Protein AF-A0A3E1ECH9-F1 (afdb_monomer_lite)

Foldseek 3Di:
DDPDCPVQQADPNDGPPDHHDDDDDDDFDPDDCDWDWDADPVRDIDIDRDDDDDDRDCVVVVVVVVVVVVVVVVVVVVVVVVVVVDPPD

Sequence (89 aa):
RTRTNRSGGIQGGISNGETIFFRVAFKPTATLLRSQATVSNEKRETELAARGRHDPCVLPRAVPMVEAMTALVLCDHALRQEVIRLPGH

Structure (mmCIF, N/CA/C/O backbone):
data_AF-A0A3E1ECH9-F1
#
_entry.id   AF-A0A3E1ECH9-F1
#
loop_
_atom_site.group_PDB
_atom_site.id
_atom_site.type_symbol
_atom_site.label_atom_id
_atom_site.label_alt_id
_atom_site.label_comp_id
_atom_site.label_asym_id
_atom_site.label_entity_id
_atom_site.label_seq_id
_atom_site.pdbx_PDB_ins_code
_atom_site.Cartn_x
_atom_site.Cartn_y
_atom_site.Cartn_z
_atom_site.occupancy
_atom_site.B_iso_or_equiv
_atom_site.auth_seq_id
_atom_site.auth_comp_id
_atom_site.auth_asym_id
_atom_site.auth_atom_id
_atom_site.pdbx_PDB_model_num
ATOM 1 N N . ARG A 1 1 ? 23.916 -2.919 -6.637 1.00 77.75 1 ARG A N 1
ATOM 2 C CA . ARG A 1 1 ? 23.114 -3.313 -5.457 1.00 77.75 1 ARG A CA 1
ATOM 3 C C . ARG A 1 1 ? 23.767 -2.766 -4.200 1.00 77.75 1 ARG A C 1
ATOM 5 O O . ARG A 1 1 ? 24.992 -2.683 -4.163 1.00 77.75 1 ARG A O 1
ATOM 12 N N . THR A 1 2 ? 22.978 -2.317 -3.230 1.00 88.31 2 THR A N 1
ATOM 13 C CA . THR A 1 2 ? 23.466 -1.722 -1.981 1.00 88.31 2 THR A CA 1
ATOM 14 C C . THR A 1 2 ? 23.829 -2.805 -0.961 1.00 88.31 2 THR A C 1
ATOM 16 O O . THR A 1 2 ? 23.326 -3.923 -1.009 1.00 88.31 2 THR A O 1
ATOM 19 N N . ARG A 1 3 ? 24.696 -2.478 0.010 1.00 92.38 3 ARG A N 1
ATOM 20 C CA . ARG A 1 3 ? 25.037 -3.403 1.112 1.00 92.38 3 ARG A CA 1
ATOM 21 C C . ARG A 1 3 ? 23.844 -3.686 2.035 1.00 92.38 3 ARG A C 1
ATOM 23 O O . ARG A 1 3 ? 23.777 -4.736 2.657 1.00 92.38 3 ARG A O 1
ATOM 30 N N . THR A 1 4 ? 22.926 -2.727 2.159 1.00 95.31 4 THR A N 1
ATOM 31 C CA . THR A 1 4 ? 21.697 -2.843 2.957 1.00 95.31 4 THR A CA 1
ATOM 32 C C . THR A 1 4 ? 20.573 -2.066 2.286 1.00 95.31 4 THR A C 1
ATOM 34 O O . THR A 1 4 ? 20.831 -1.010 1.706 1.00 95.31 4 THR A O 1
ATOM 37 N N . ASN A 1 5 ? 19.328 -2.509 2.452 1.00 96.25 5 ASN A N 1
ATOM 38 C CA . ASN A 1 5 ? 18.154 -1.861 1.869 1.00 96.25 5 ASN A CA 1
ATOM 39 C C . ASN A 1 5 ? 17.334 -1.073 2.912 1.00 96.25 5 ASN A C 1
ATOM 41 O O . ASN A 1 5 ? 16.139 -1.283 3.082 1.00 96.25 5 ASN A O 1
ATOM 45 N N . ARG A 1 6 ? 17.975 -0.179 3.677 1.00 95.31 6 ARG A N 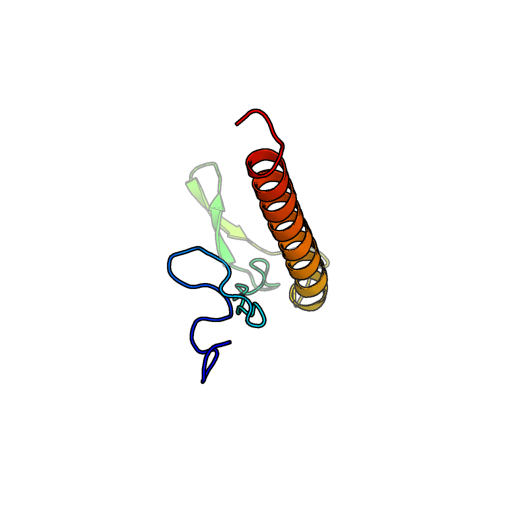1
ATOM 46 C CA . ARG A 1 6 ? 17.276 0.600 4.725 1.00 95.31 6 ARG A CA 1
ATOM 47 C C . ARG A 1 6 ? 16.329 1.667 4.176 1.00 95.31 6 ARG A C 1
ATOM 49 O O . ARG A 1 6 ? 15.437 2.096 4.893 1.00 95.31 6 ARG A O 1
ATOM 56 N N . SER A 1 7 ? 16.523 2.084 2.929 1.00 95.69 7 SER A N 1
ATOM 57 C CA . SER A 1 7 ? 15.677 3.073 2.261 1.00 95.69 7 SER A CA 1
ATOM 58 C C . SER A 1 7 ? 14.466 2.453 1.548 1.00 95.69 7 SER A C 1
ATOM 60 O O . SER A 1 7 ? 13.722 3.167 0.886 1.00 95.69 7 SER A O 1
ATOM 62 N N . GLY A 1 8 ? 14.274 1.131 1.639 1.00 96.50 8 GLY A N 1
ATOM 63 C CA . GLY A 1 8 ? 13.091 0.471 1.085 1.00 96.50 8 GLY A CA 1
ATOM 64 C C . GLY A 1 8 ? 13.017 0.468 -0.439 1.00 96.50 8 GLY A C 1
ATOM 65 O O . GLY A 1 8 ? 11.937 0.633 -0.991 1.00 96.50 8 GLY A O 1
ATOM 66 N N . GLY A 1 9 ? 14.151 0.332 -1.130 1.00 96.94 9 GLY A N 1
ATOM 67 C CA . GLY A 1 9 ? 14.218 0.286 -2.596 1.00 96.94 9 GLY A CA 1
ATOM 68 C C . GLY A 1 9 ? 14.117 1.648 -3.288 1.00 96.94 9 GLY A C 1
ATOM 69 O O . GLY A 1 9 ? 14.371 1.736 -4.488 1.00 96.94 9 GLY A O 1
ATOM 70 N N . ILE A 1 10 ? 13.835 2.721 -2.542 1.00 97.25 10 ILE A N 1
ATOM 71 C CA . ILE A 1 10 ? 13.714 4.092 -3.055 1.00 97.25 10 ILE A CA 1
ATOM 72 C C . ILE A 1 10 ? 14.803 4.977 -2.437 1.00 97.25 10 ILE A C 1
ATOM 74 O O . ILE A 1 10 ? 15.042 4.929 -1.233 1.00 97.25 10 ILE A O 1
ATOM 78 N N . GLN A 1 11 ? 15.501 5.773 -3.247 1.00 96.38 11 GLN A N 1
ATOM 79 C CA . GLN A 1 11 ? 16.496 6.759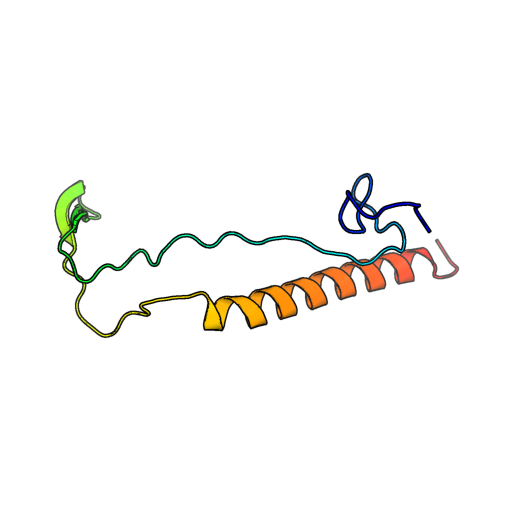 -2.804 1.00 96.38 11 GLN A CA 1
ATOM 80 C C . GLN A 1 11 ? 16.295 8.055 -3.582 1.00 96.38 11 GLN A C 1
ATOM 82 O O . GLN A 1 11 ? 16.222 8.030 -4.806 1.00 96.38 11 GLN A O 1
ATOM 87 N N . GLY A 1 12 ? 16.161 9.184 -2.881 1.00 95.50 12 GLY A N 1
ATOM 88 C CA . GLY A 1 12 ? 15.910 10.475 -3.534 1.00 95.50 12 GLY A CA 1
ATOM 89 C C . GLY A 1 12 ? 14.650 10.494 -4.413 1.00 95.50 12 GLY A C 1
ATOM 90 O O . GLY A 1 12 ? 14.596 11.244 -5.377 1.00 95.50 12 GLY A O 1
ATOM 91 N N . GLY A 1 13 ? 13.663 9.638 -4.120 1.00 95.38 13 GLY A N 1
ATOM 92 C CA . GLY A 1 13 ? 12.442 9.494 -4.922 1.00 95.38 13 GLY A CA 1
ATOM 93 C C . GLY A 1 13 ? 12.564 8.584 -6.151 1.00 95.38 13 GLY A C 1
ATOM 94 O O . GLY A 1 13 ? 11.597 8.461 -6.893 1.00 95.38 13 GLY A O 1
ATOM 95 N N . ILE A 1 14 ? 13.707 7.921 -6.364 1.00 95.69 14 ILE A N 1
ATOM 96 C CA . ILE A 1 14 ? 13.958 7.054 -7.525 1.00 95.69 14 ILE A CA 1
ATOM 97 C C . ILE A 1 14 ? 14.235 5.618 -7.059 1.00 95.69 14 ILE A C 1
ATOM 99 O O . ILE A 1 14 ? 14.878 5.391 -6.030 1.00 95.69 14 ILE A O 1
ATOM 103 N N . SER A 1 15 ? 13.753 4.631 -7.817 1.00 96.62 15 SER A N 1
ATOM 104 C CA . SER A 1 15 ? 14.058 3.217 -7.583 1.00 96.62 15 SER A CA 1
ATOM 105 C C . SER A 1 15 ? 15.556 2.938 -7.740 1.00 96.62 15 SER A C 1
ATOM 107 O O . SER A 1 15 ? 16.143 3.270 -8.768 1.00 96.62 15 SER A O 1
ATOM 109 N N . ASN A 1 16 ? 16.170 2.278 -6.758 1.00 95.81 16 ASN A N 1
ATOM 110 C CA . ASN A 1 16 ? 17.618 2.013 -6.732 1.00 95.81 16 ASN A CA 1
ATOM 111 C C . ASN A 1 16 ? 18.009 0.576 -7.150 1.00 95.81 16 ASN A C 1
ATOM 113 O O . ASN A 1 16 ? 19.185 0.211 -7.091 1.00 95.81 16 ASN A O 1
ATOM 117 N N . GLY A 1 17 ? 17.027 -0.240 -7.552 1.00 94.94 17 GLY A N 1
ATOM 118 C CA . GLY A 1 17 ? 17.208 -1.635 -7.971 1.00 94.94 17 GLY A CA 1
ATOM 119 C C . GLY A 1 17 ? 17.156 -2.681 -6.847 1.00 94.94 17 GLY A C 1
ATOM 120 O O . GLY A 1 17 ? 17.239 -3.874 -7.141 1.00 94.94 17 GLY A O 1
ATOM 121 N N . GLU A 1 18 ? 17.011 -2.271 -5.584 1.00 97.50 18 GLU A N 1
ATOM 122 C CA . GLU A 1 18 ? 16.669 -3.164 -4.470 1.00 97.50 18 GLU A CA 1
ATOM 123 C C . GLU A 1 18 ? 15.151 -3.388 -4.371 1.00 97.50 18 GLU A C 1
ATOM 125 O O . GLU A 1 18 ? 14.356 -2.646 -4.950 1.00 97.50 18 GLU A O 1
ATOM 130 N N . THR A 1 19 ? 14.731 -4.387 -3.587 1.00 96.44 19 THR A N 1
ATOM 131 C CA . THR A 1 19 ? 13.309 -4.645 -3.308 1.00 96.44 19 THR A CA 1
ATOM 132 C C . THR A 1 19 ? 12.628 -3.407 -2.727 1.00 96.44 19 THR A C 1
ATOM 134 O O . THR A 1 19 ? 13.053 -2.884 -1.694 1.00 96.44 19 THR A O 1
ATOM 137 N N . ILE A 1 20 ? 11.536 -2.968 -3.350 1.00 96.88 20 ILE A N 1
ATOM 138 C CA . ILE A 1 20 ? 10.703 -1.899 -2.802 1.00 96.88 20 ILE A CA 1
ATOM 139 C C . ILE A 1 20 ? 9.870 -2.474 -1.657 1.00 96.88 20 ILE A C 1
ATOM 141 O O . ILE A 1 20 ? 9.143 -3.447 -1.846 1.00 96.88 20 ILE A O 1
ATOM 145 N N . PHE A 1 21 ? 9.973 -1.883 -0.467 1.00 95.56 21 PHE A N 1
ATOM 146 C CA . PHE A 1 21 ? 9.101 -2.219 0.656 1.00 95.56 21 PHE A CA 1
ATOM 147 C C . PHE A 1 21 ? 8.710 -0.962 1.425 1.00 95.56 21 PHE A C 1
ATOM 149 O O . PHE A 1 21 ? 9.498 -0.032 1.586 1.00 95.56 21 PHE A O 1
ATOM 156 N N . PHE A 1 22 ? 7.485 -0.957 1.933 1.00 96.75 22 PHE A N 1
ATOM 157 C CA . PHE A 1 22 ? 6.923 0.135 2.714 1.00 96.75 22 PHE A CA 1
ATOM 158 C C . PHE A 1 22 ? 5.915 -0.426 3.719 1.00 96.75 22 PHE A C 1
ATOM 160 O O . PHE A 1 22 ? 5.535 -1.596 3.665 1.00 96.75 22 PHE A O 1
ATOM 167 N N . ARG A 1 23 ? 5.515 0.402 4.683 1.00 96.25 23 ARG A N 1
ATOM 168 C CA . ARG A 1 23 ? 4.523 0.048 5.701 1.00 96.25 23 ARG A CA 1
ATOM 169 C C . ARG A 1 23 ? 3.354 1.007 5.597 1.00 96.25 23 ARG A C 1
ATOM 171 O O . ARG A 1 23 ? 3.562 2.204 5.423 1.00 96.25 23 ARG A O 1
ATOM 178 N N . VAL A 1 24 ? 2.145 0.480 5.739 1.00 96.38 24 VAL A N 1
ATOM 179 C CA . VAL A 1 24 ? 0.914 1.271 5.698 1.00 96.38 24 VAL A CA 1
ATOM 180 C C . VAL A 1 24 ? 0.224 1.173 7.047 1.00 96.38 24 VAL A C 1
ATOM 182 O O . VAL A 1 24 ? -0.002 0.076 7.555 1.00 96.38 24 VAL A O 1
ATOM 185 N N . ALA A 1 25 ? -0.098 2.324 7.628 1.00 94.88 25 ALA A N 1
ATOM 186 C CA . ALA A 1 25 ? -0.881 2.406 8.850 1.00 94.88 25 ALA A CA 1
ATOM 187 C C . ALA A 1 25 ? -2.348 2.681 8.501 1.00 94.88 25 ALA A C 1
ATOM 189 O O . ALA A 1 25 ? -2.652 3.628 7.779 1.00 94.88 25 ALA A O 1
ATOM 190 N N . PHE A 1 26 ? -3.255 1.871 9.046 1.00 92.19 26 PHE A N 1
ATOM 191 C CA . PHE A 1 26 ? -4.696 2.076 8.932 1.00 92.19 26 PHE A CA 1
ATOM 192 C C . PHE A 1 26 ? -5.251 2.540 10.270 1.00 92.19 26 PHE A C 1
ATOM 194 O O . PHE A 1 26 ? -5.003 1.919 11.304 1.00 92.19 26 PHE A O 1
ATOM 201 N N . LYS A 1 27 ? -6.032 3.622 10.248 1.00 91.12 27 LYS A N 1
ATOM 202 C CA . LYS A 1 27 ? -6.814 4.015 11.421 1.00 91.12 27 LYS A CA 1
ATOM 203 C C . LYS A 1 27 ? -7.886 2.951 11.716 1.00 91.12 27 LYS A C 1
ATOM 205 O O . LYS A 1 27 ? -8.387 2.333 10.771 1.00 91.12 27 LYS A O 1
ATOM 210 N N . PRO A 1 28 ? -8.297 2.778 12.983 1.00 86.81 28 PRO A N 1
ATOM 211 C CA . PRO A 1 28 ? -9.458 1.964 13.318 1.00 86.81 28 PRO A CA 1
ATOM 212 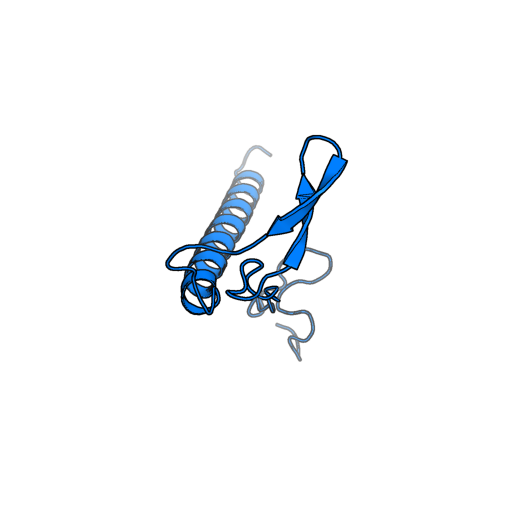C C . PRO A 1 28 ? -10.720 2.409 12.568 1.00 86.81 28 PRO A C 1
ATOM 214 O O . PRO A 1 28 ? -10.850 3.563 12.128 1.00 86.81 28 PRO A O 1
ATOM 217 N N . THR A 1 29 ? -11.674 1.492 12.429 1.00 83.56 29 THR A N 1
ATOM 218 C CA . THR A 1 29 ? -12.974 1.801 11.835 1.00 83.56 29 THR A CA 1
ATOM 219 C C . THR A 1 29 ? -13.686 2.861 12.669 1.00 83.56 29 THR A C 1
ATOM 221 O O . THR A 1 29 ? -13.743 2.783 13.891 1.00 83.56 29 THR A O 1
ATOM 224 N N . ALA A 1 30 ? -14.182 3.907 11.999 1.00 76.38 30 ALA A N 1
ATOM 225 C CA . ALA A 1 30 ? -14.775 5.064 12.681 1.00 76.38 30 ALA A CA 1
ATOM 226 C C . ALA A 1 30 ? -16.108 4.716 13.360 1.00 76.38 30 ALA A C 1
ATOM 228 O O . ALA A 1 30 ? -16.507 5.333 14.346 1.00 76.38 30 ALA A O 1
ATOM 229 N N . THR A 1 31 ? -16.805 3.726 12.810 1.00 68.62 31 THR A N 1
ATOM 230 C CA . THR A 1 31 ? -18.114 3.315 13.281 1.00 68.62 31 THR A CA 1
ATOM 231 C C . THR A 1 31 ? -17.962 2.265 14.368 1.00 68.62 31 THR A C 1
ATOM 233 O O . THR A 1 31 ? -17.820 1.074 14.098 1.00 68.62 31 THR A O 1
ATOM 236 N N . LEU A 1 32 ? -17.986 2.731 15.610 1.00 70.31 32 LEU A N 1
ATOM 237 C CA . LEU A 1 32 ? -18.088 1.883 16.787 1.00 70.31 32 LEU A CA 1
ATOM 238 C C . LEU A 1 32 ? -19.572 1.662 17.096 1.00 70.31 32 LEU A C 1
ATOM 240 O O . LEU A 1 32 ? -20.374 2.581 16.973 1.00 70.31 32 LEU A O 1
ATOM 244 N N . LEU A 1 33 ? -19.931 0.465 17.564 1.00 68.44 33 LEU A N 1
ATOM 245 C CA . LEU A 1 33 ? -21.284 0.144 18.059 1.00 68.44 33 LEU A CA 1
ATOM 246 C C . LEU A 1 33 ? -21.675 0.934 19.325 1.00 68.44 33 LEU A C 1
ATOM 248 O O . LEU A 1 33 ? -22.788 0.807 19.825 1.00 68.44 33 LEU A O 1
ATOM 252 N N . ARG A 1 34 ? -20.754 1.739 19.860 1.00 73.56 34 ARG A N 1
ATOM 253 C CA . ARG A 1 34 ? -20.971 2.604 21.014 1.00 73.56 34 ARG A CA 1
ATOM 254 C C . ARG A 1 34 ? -21.514 3.955 20.552 1.00 73.56 34 ARG A C 1
ATOM 256 O O . ARG A 1 34 ? -21.021 4.493 19.562 1.00 73.56 34 ARG A O 1
ATOM 263 N N . SER A 1 35 ? -22.473 4.507 21.298 1.00 80.94 35 SER A N 1
ATOM 264 C CA . SER A 1 35 ? -22.913 5.891 21.089 1.00 80.94 35 SER A CA 1
ATOM 265 C C . SER A 1 35 ? -21.726 6.847 21.238 1.00 80.94 35 SER A C 1
ATOM 267 O O . SER A 1 35 ? -20.917 6.704 22.161 1.00 80.94 35 SER A O 1
ATOM 269 N N . GLN A 1 36 ? -21.593 7.778 20.298 1.00 83.19 36 GLN A N 1
ATOM 270 C CA . GLN A 1 36 ? -20.536 8.785 20.271 1.00 83.19 36 GLN A CA 1
ATOM 271 C C . GLN A 1 36 ? -21.163 10.170 20.128 1.00 83.19 36 GLN A C 1
ATOM 273 O O . GLN A 1 36 ? -21.988 10.383 19.241 1.00 83.19 36 GLN A O 1
ATOM 278 N N . ALA A 1 37 ? -20.749 11.120 20.967 1.00 89.00 37 ALA A N 1
ATOM 279 C CA . ALA A 1 37 ? -21.144 12.514 20.806 1.00 89.00 37 ALA A CA 1
ATOM 280 C C . ALA A 1 37 ? -20.577 13.066 19.489 1.00 89.00 37 ALA A C 1
ATOM 282 O O . ALA A 1 37 ? -19.401 12.876 19.168 1.00 89.00 37 ALA A O 1
ATOM 283 N N . THR A 1 38 ? -21.420 13.729 18.708 1.00 90.06 38 THR A N 1
ATOM 284 C CA . THR A 1 38 ? -21.040 14.356 17.444 1.00 90.06 38 THR A CA 1
ATOM 285 C C . THR A 1 38 ? -21.881 15.606 17.187 1.00 90.06 38 THR A C 1
ATOM 287 O O . THR A 1 38 ? -22.706 16.009 18.007 1.00 90.06 38 THR A O 1
ATOM 290 N N . VAL A 1 39 ? -21.665 16.244 16.041 1.00 91.88 39 VAL A N 1
ATOM 291 C CA . VAL A 1 39 ? -22.374 17.454 15.631 1.00 91.88 39 VAL A CA 1
ATOM 292 C C . VAL A 1 39 ? -23.103 17.186 14.319 1.00 91.88 39 VAL A C 1
ATOM 294 O O . VAL A 1 39 ? -22.529 16.660 13.368 1.00 91.88 39 VAL A O 1
ATOM 297 N N . SER A 1 40 ? -24.386 17.541 14.278 1.00 89.50 40 SER A N 1
ATOM 298 C CA . SER A 1 40 ? -25.207 17.460 13.065 1.00 89.50 40 SER A CA 1
ATOM 299 C C . SER A 1 40 ? -24.796 18.512 12.027 1.00 89.50 40 SER A C 1
ATOM 301 O O . SER A 1 40 ? -24.147 19.508 12.348 1.00 89.50 40 SER A O 1
ATOM 303 N N . ASN A 1 41 ? -25.251 18.359 10.781 1.00 90.75 41 ASN A N 1
ATOM 304 C CA . ASN A 1 41 ? -25.038 19.369 9.733 1.00 90.75 41 ASN A CA 1
ATOM 305 C C . ASN A 1 41 ? -25.597 20.757 10.117 1.00 90.75 41 ASN A C 1
ATOM 307 O O . ASN A 1 41 ? -25.091 21.780 9.666 1.00 90.75 41 ASN A O 1
ATOM 311 N N . GLU A 1 42 ? -26.602 20.796 10.997 1.00 94.31 42 GLU A N 1
ATOM 312 C CA . GLU A 1 42 ? -27.220 22.013 11.545 1.00 94.31 42 GLU A CA 1
ATOM 313 C C . GLU A 1 42 ? -26.469 22.568 12.771 1.00 94.31 42 GLU A C 1
ATOM 315 O O . GLU A 1 42 ? -26.961 23.461 13.457 1.00 94.31 42 GLU A O 1
ATOM 320 N N . LYS A 1 43 ? -25.270 22.041 13.056 1.00 89.56 43 LYS A N 1
ATOM 321 C CA . LYS A 1 43 ? -24.382 22.424 14.164 1.00 89.56 43 LYS A CA 1
ATOM 322 C C . LYS A 1 43 ? -24.962 22.221 15.567 1.00 89.56 43 LYS A C 1
ATOM 324 O O . LYS A 1 43 ? -24.485 22.825 16.522 1.00 89.56 43 LYS A O 1
ATOM 329 N N . ARG A 1 44 ? -25.967 21.356 15.711 1.00 93.38 44 ARG A N 1
ATOM 330 C CA . ARG A 1 44 ? -26.491 20.949 17.024 1.00 93.38 44 ARG A CA 1
ATOM 331 C C . ARG A 1 44 ? -25.806 19.675 17.502 1.00 93.38 44 ARG A C 1
ATOM 333 O O . ARG A 1 44 ? -25.572 18.781 16.679 1.00 93.38 44 ARG A O 1
ATOM 340 N N . GLU A 1 45 ? -25.524 19.602 18.802 1.00 91.94 45 GLU A N 1
ATOM 341 C CA . GLU A 1 45 ? -25.034 18.384 19.452 1.00 91.94 45 GLU A CA 1
ATOM 342 C C . GLU A 1 45 ? -26.025 17.237 19.249 1.00 91.94 45 GLU A C 1
ATOM 344 O O . GLU A 1 45 ? -27.242 17.408 19.348 1.00 91.94 45 GLU A O 1
ATOM 349 N N . THR A 1 46 ? -25.498 16.067 18.908 1.00 90.31 46 THR A N 1
ATOM 350 C CA . THR A 1 46 ? -26.292 14.863 18.687 1.00 90.31 46 THR A CA 1
ATOM 351 C C . THR A 1 46 ? -25.469 13.620 19.008 1.00 90.31 46 THR A C 1
ATOM 353 O O . THR A 1 46 ? -24.241 13.670 19.088 1.00 90.31 46 THR A O 1
ATOM 356 N N . GLU A 1 47 ? -26.137 12.488 19.187 1.00 87.25 47 GLU A N 1
ATOM 357 C CA . GLU A 1 47 ? -25.480 11.205 19.400 1.00 87.25 47 GLU A CA 1
ATOM 358 C C . GLU A 1 47 ? -25.473 10.377 18.115 1.00 87.25 47 GLU A C 1
ATOM 360 O O . GLU A 1 47 ? -26.513 10.093 17.517 1.00 87.25 47 GLU A O 1
ATOM 365 N N . LEU A 1 48 ? -24.283 9.939 17.709 1.00 80.62 48 LEU A N 1
ATOM 366 C CA . LEU A 1 48 ? -24.107 8.965 16.647 1.00 80.62 48 LEU A CA 1
ATOM 367 C C . LEU A 1 48 ? -24.179 7.556 17.239 1.00 80.62 48 LEU A C 1
ATOM 369 O O . LEU A 1 48 ? -23.179 7.002 17.698 1.00 80.62 48 LEU A O 1
ATOM 373 N N . ALA A 1 49 ? -25.369 6.962 17.197 1.00 76.38 49 ALA A N 1
ATOM 374 C CA . ALA A 1 49 ? -25.568 5.547 17.483 1.00 76.38 49 ALA A CA 1
ATOM 375 C C . ALA A 1 49 ? -25.510 4.746 16.174 1.00 76.38 49 ALA A C 1
ATOM 377 O O . ALA A 1 49 ? -26.444 4.768 15.369 1.00 76.38 49 ALA A O 1
ATOM 378 N N . ALA A 1 50 ? -24.402 4.042 15.947 1.00 67.31 50 ALA A N 1
ATOM 379 C CA . ALA A 1 50 ? -24.238 3.190 14.777 1.00 67.31 50 ALA A CA 1
ATOM 380 C C . ALA A 1 50 ? -25.280 2.057 14.761 1.00 67.31 50 ALA A C 1
ATOM 382 O O . ALA A 1 50 ? -25.322 1.233 15.675 1.00 67.31 50 ALA A O 1
ATOM 383 N N . ARG A 1 51 ? -26.115 1.997 13.717 1.00 67.75 51 ARG A N 1
ATOM 384 C CA . ARG A 1 51 ? -27.064 0.897 13.481 1.00 67.75 51 ARG A CA 1
ATOM 385 C C . ARG A 1 51 ? -26.611 0.077 12.274 1.00 67.75 51 ARG A C 1
ATOM 387 O O . ARG A 1 51 ? -26.424 0.630 11.196 1.00 67.75 51 ARG A O 1
ATOM 394 N N . GLY A 1 52 ? -26.521 -1.244 12.436 1.00 68.50 52 GLY A N 1
ATOM 395 C CA . GLY A 1 52 ? -26.262 -2.183 11.339 1.00 68.50 52 GLY A CA 1
ATOM 396 C C . GLY A 1 52 ? -24.918 -2.910 11.425 1.00 68.50 52 GLY A C 1
ATOM 397 O O . GLY A 1 52 ? -24.198 -2.835 12.420 1.00 68.50 52 GLY A O 1
ATOM 398 N N . ARG A 1 53 ? -24.606 -3.684 10.379 1.00 68.62 53 ARG A N 1
ATOM 399 C CA . ARG A 1 53 ? -23.386 -4.496 10.297 1.00 68.62 53 ARG A CA 1
ATOM 400 C C . ARG A 1 53 ? -22.242 -3.628 9.766 1.00 68.62 53 ARG A C 1
ATOM 402 O O . ARG A 1 53 ? -22.208 -3.303 8.583 1.00 68.62 53 ARG A O 1
ATOM 409 N N . HIS A 1 54 ? -21.320 -3.257 10.647 1.00 76.38 54 HIS A N 1
ATOM 410 C CA . HIS A 1 54 ? -20.089 -2.555 10.291 1.00 76.38 54 HIS A CA 1
ATOM 411 C C . HIS A 1 54 ? -18.916 -3.521 10.279 1.00 76.38 54 HIS A C 1
ATOM 413 O O . HIS A 1 54 ? -18.945 -4.561 10.936 1.00 76.38 54 HIS A O 1
ATOM 419 N N . ASP A 1 55 ? -17.885 -3.175 9.519 1.00 76.38 55 ASP A N 1
ATOM 420 C CA . ASP A 1 55 ? -16.672 -3.966 9.528 1.00 76.38 55 ASP A CA 1
ATOM 421 C C . ASP A 1 55 ? -15.927 -3.778 10.859 1.00 76.38 55 ASP A C 1
ATOM 423 O O . ASP A 1 55 ? -15.535 -2.647 11.172 1.00 76.38 55 ASP A O 1
ATOM 427 N N . PRO A 1 56 ? -15.710 -4.843 11.651 1.00 77.69 56 PRO A N 1
ATOM 428 C CA . PRO A 1 56 ? -14.891 -4.743 12.851 1.00 77.69 56 PRO A CA 1
ATOM 429 C C . PRO A 1 56 ? -13.424 -4.437 12.523 1.00 77.69 56 PRO A C 1
ATOM 431 O O . PRO A 1 56 ? -12.712 -3.910 13.374 1.00 77.69 56 PRO A O 1
ATOM 434 N N . CYS A 1 57 ? -12.954 -4.762 11.312 1.00 83.75 57 CYS A N 1
ATOM 435 C CA . CYS A 1 57 ? -11.561 -4.581 10.930 1.00 83.75 57 CYS A CA 1
ATOM 436 C C . CYS A 1 57 ? -11.390 -4.449 9.412 1.00 83.75 57 CYS A C 1
ATOM 438 O O . CYS A 1 57 ? -11.558 -5.415 8.678 1.00 83.75 57 CYS A O 1
ATOM 440 N N . VAL A 1 58 ? -10.937 -3.282 8.943 1.00 87.94 58 VAL A N 1
ATOM 441 C CA . VAL A 1 58 ? -10.689 -3.035 7.507 1.00 87.94 58 VAL A CA 1
ATOM 442 C C . VAL A 1 58 ? -9.453 -3.744 6.954 1.00 87.94 58 VAL A C 1
ATOM 444 O O . VAL A 1 58 ? -9.307 -3.843 5.737 1.00 87.94 58 VAL A O 1
ATOM 447 N N . LEU A 1 59 ? -8.560 -4.241 7.818 1.00 90.38 59 LEU A N 1
ATOM 448 C CA . LEU A 1 59 ? -7.244 -4.754 7.419 1.00 90.38 59 LEU A CA 1
ATOM 449 C C . LEU A 1 59 ? -7.302 -5.909 6.402 1.00 90.38 59 LEU A C 1
ATOM 451 O O . LEU A 1 59 ? -6.556 -5.833 5.427 1.00 90.38 59 LEU A O 1
ATOM 455 N N . PRO A 1 60 ? -8.185 -6.924 6.528 1.00 91.50 60 PRO A N 1
ATOM 456 C CA . PRO A 1 60 ? -8.248 -8.011 5.550 1.00 91.50 60 PRO A CA 1
ATOM 457 C C . PRO A 1 60 ? -8.574 -7.531 4.131 1.00 91.50 60 PRO A C 1
ATOM 459 O O . PRO A 1 60 ? -8.094 -8.109 3.163 1.00 91.50 60 PRO A O 1
ATOM 462 N N . ARG A 1 61 ? -9.363 -6.454 3.994 1.00 91.31 61 ARG A N 1
ATOM 463 C CA . ARG A 1 61 ? -9.684 -5.853 2.687 1.00 91.31 61 ARG A CA 1
ATOM 464 C C . ARG A 1 61 ? -8.653 -4.822 2.238 1.00 91.31 61 ARG A C 1
ATOM 466 O O . ARG A 1 61 ? -8.506 -4.588 1.045 1.00 91.31 61 ARG A O 1
ATOM 473 N N . ALA A 1 62 ? -7.931 -4.220 3.175 1.00 93.94 62 ALA A N 1
ATOM 474 C CA . ALA A 1 62 ? -6.927 -3.211 2.887 1.00 93.94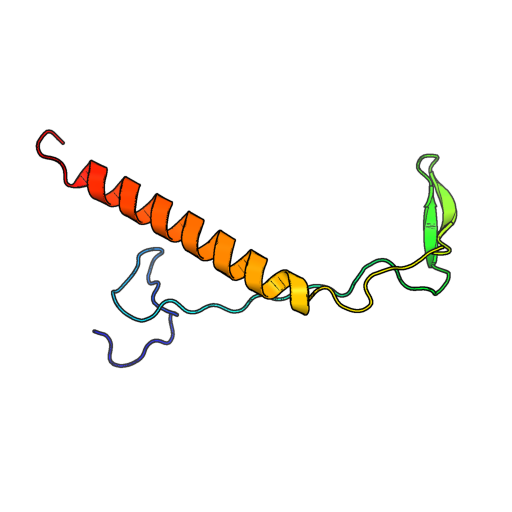 62 ALA A CA 1
ATOM 475 C C . ALA A 1 62 ? -5.692 -3.775 2.169 1.00 93.94 62 ALA A C 1
ATOM 477 O O . ALA A 1 62 ? -5.143 -3.101 1.304 1.00 93.94 62 ALA A O 1
ATOM 478 N N . VAL A 1 63 ? -5.270 -5.001 2.495 1.00 95.19 63 VAL A N 1
ATOM 479 C CA . VAL A 1 63 ? -4.092 -5.644 1.880 1.00 95.19 63 VAL A CA 1
ATOM 480 C C . VAL A 1 63 ? -4.191 -5.705 0.347 1.00 95.19 63 VAL A C 1
ATOM 482 O O . VAL A 1 63 ? -3.349 -5.082 -0.301 1.00 95.19 63 VAL A O 1
ATOM 485 N N . PRO A 1 64 ? -5.224 -6.331 -0.259 1.00 96.69 64 PRO A N 1
ATOM 486 C CA . PRO A 1 64 ? -5.320 -6.395 -1.719 1.00 96.69 64 PRO A CA 1
ATOM 487 C C . PRO A 1 64 ? -5.479 -5.011 -2.366 1.00 96.69 64 PRO A C 1
ATOM 489 O O . PRO A 1 64 ? -5.011 -4.795 -3.481 1.00 96.69 64 PRO A O 1
ATOM 492 N N . MET A 1 65 ? -6.089 -4.039 -1.672 1.00 96.69 65 MET A N 1
ATOM 493 C CA . MET A 1 65 ? -6.159 -2.656 -2.162 1.00 96.69 65 MET A CA 1
ATOM 494 C C . MET A 1 65 ? -4.771 -2.010 -2.246 1.00 96.69 65 MET A C 1
ATOM 496 O O . MET A 1 65 ? -4.454 -1.370 -3.245 1.00 96.69 65 MET A O 1
ATOM 500 N N . VAL A 1 66 ? -3.941 -2.167 -1.210 1.00 98.00 66 VAL A N 1
ATOM 501 C CA . VAL A 1 66 ? -2.575 -1.621 -1.184 1.00 98.00 66 VAL A CA 1
ATOM 502 C C . VAL A 1 66 ? -1.717 -2.271 -2.264 1.00 98.00 66 VAL A C 1
ATOM 504 O O . VAL A 1 66 ? -0.999 -1.565 -2.969 1.00 98.00 66 VAL A O 1
ATOM 507 N N . GLU A 1 67 ? -1.814 -3.588 -2.438 1.00 97.62 67 GLU A N 1
ATOM 508 C CA . GLU A 1 67 ? -1.094 -4.318 -3.486 1.00 97.62 67 GLU A CA 1
ATOM 509 C C . GLU A 1 67 ? -1.485 -3.831 -4.885 1.00 97.62 67 GLU A C 1
ATOM 511 O O . GLU A 1 67 ? -0.612 -3.476 -5.680 1.00 97.62 67 GLU A O 1
ATOM 516 N N . ALA A 1 68 ? -2.789 -3.721 -5.162 1.00 98.31 68 ALA A N 1
ATOM 517 C CA . ALA A 1 68 ? -3.289 -3.226 -6.441 1.00 98.31 68 ALA A CA 1
ATOM 518 C C . ALA A 1 68 ? -2.821 -1.791 -6.724 1.00 98.31 68 ALA A C 1
ATOM 520 O O . ALA A 1 68 ? -2.297 -1.510 -7.801 1.00 98.31 68 ALA A O 1
ATOM 521 N N . MET A 1 69 ? -2.938 -0.887 -5.746 1.00 98.38 69 MET A N 1
ATOM 522 C CA . MET A 1 69 ? -2.468 0.494 -5.899 1.00 98.38 69 MET A CA 1
ATOM 523 C C . MET A 1 69 ? -0.955 0.570 -6.116 1.00 98.38 69 MET A C 1
ATOM 525 O O . MET A 1 69 ? -0.491 1.387 -6.909 1.00 98.38 69 MET A O 1
ATOM 529 N N . THR A 1 70 ? -0.186 -0.301 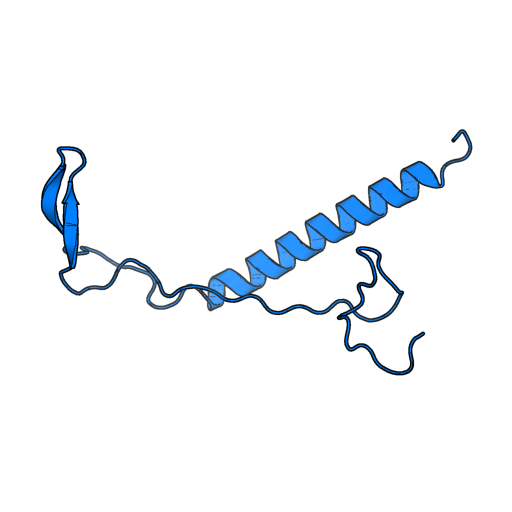-5.462 1.00 98.06 70 THR A N 1
ATOM 530 C CA . THR A 1 70 ? 1.267 -0.388 -5.660 1.00 98.06 70 THR A CA 1
ATOM 531 C C . THR A 1 70 ? 1.597 -0.810 -7.085 1.00 98.06 70 THR A C 1
ATOM 533 O O . THR A 1 70 ? 2.420 -0.166 -7.730 1.00 98.06 70 THR A O 1
ATOM 536 N N . ALA A 1 71 ? 0.934 -1.849 -7.602 1.00 98.31 71 ALA A N 1
ATOM 537 C CA . ALA A 1 71 ? 1.131 -2.312 -8.972 1.00 98.31 71 ALA A CA 1
ATOM 538 C C . ALA A 1 71 ? 0.793 -1.217 -9.995 1.00 98.31 71 ALA A C 1
ATOM 540 O O . ALA A 1 71 ? 1.590 -0.960 -10.893 1.00 98.31 71 ALA A O 1
ATOM 541 N N . LEU A 1 72 ? -0.334 -0.518 -9.814 1.00 98.69 72 LEU A N 1
ATOM 542 C CA . LEU A 1 72 ? -0.743 0.582 -10.693 1.00 98.69 72 LEU A CA 1
ATOM 543 C C . LEU A 1 72 ? 0.302 1.704 -10.742 1.00 98.69 72 LEU A C 1
ATOM 545 O O . LEU A 1 72 ? 0.680 2.141 -11.827 1.00 98.69 72 LEU A O 1
ATOM 549 N N . VAL A 1 73 ? 0.802 2.141 -9.583 1.00 98.06 73 VAL A N 1
ATOM 550 C CA . VAL A 1 73 ? 1.822 3.199 -9.499 1.00 98.06 73 VAL A CA 1
ATOM 551 C C . VAL A 1 73 ? 3.141 2.752 -10.134 1.00 98.06 73 VAL A C 1
ATOM 553 O O . VAL A 1 73 ? 3.759 3.518 -10.872 1.00 98.06 73 VAL A O 1
ATOM 556 N N . LEU A 1 74 ? 3.573 1.509 -9.900 1.00 97.6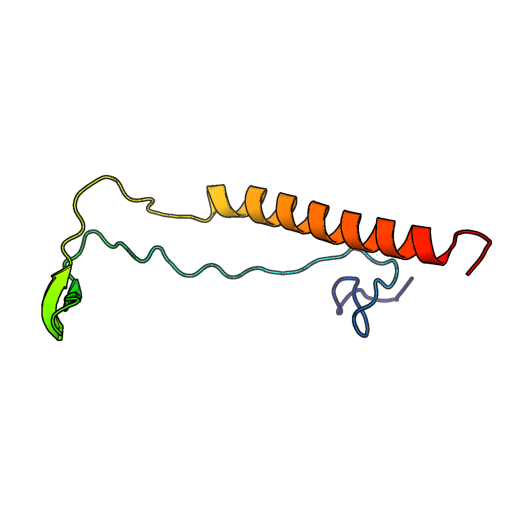2 74 LEU A N 1
ATOM 557 C CA . LEU A 1 74 ? 4.792 0.978 -10.516 1.00 97.62 74 LEU A CA 1
ATOM 558 C C . LEU A 1 74 ? 4.665 0.861 -12.042 1.00 97.62 74 LEU A C 1
ATOM 560 O O . LEU A 1 74 ? 5.605 1.224 -12.747 1.00 97.62 74 LEU A O 1
ATOM 564 N N . CYS A 1 75 ? 3.517 0.408 -12.554 1.00 98.31 75 CYS A N 1
ATOM 565 C CA . CYS A 1 75 ? 3.242 0.364 -13.990 1.00 98.31 75 CYS A CA 1
ATOM 566 C C . CYS A 1 75 ? 3.277 1.761 -14.620 1.00 98.31 75 CYS A C 1
ATOM 568 O O . CYS A 1 75 ? 3.917 1.941 -15.651 1.00 98.31 75 CYS A O 1
ATOM 570 N N . ASP A 1 76 ? 2.648 2.756 -13.992 1.00 98.06 76 ASP A N 1
ATOM 571 C CA . ASP A 1 76 ? 2.681 4.145 -14.466 1.00 98.06 76 ASP A CA 1
ATOM 572 C C . ASP A 1 76 ? 4.122 4.686 -14.530 1.00 98.06 76 ASP A C 1
ATOM 574 O O . ASP A 1 76 ? 4.553 5.212 -15.557 1.00 98.06 76 ASP A O 1
ATOM 578 N N . HIS A 1 77 ? 4.925 4.472 -13.483 1.00 97.06 77 HIS A N 1
ATOM 579 C CA . HIS A 1 77 ? 6.342 4.848 -13.502 1.00 97.06 77 HIS A CA 1
ATOM 580 C C . HIS A 1 77 ? 7.146 4.125 -14.592 1.00 97.06 77 HIS A C 1
ATOM 582 O O . HIS A 1 77 ? 7.994 4.753 -15.230 1.00 97.06 77 HIS A O 1
ATOM 588 N N . ALA A 1 78 ? 6.886 2.836 -14.822 1.00 96.25 78 ALA A N 1
ATOM 589 C CA . ALA A 1 78 ? 7.549 2.070 -15.873 1.00 96.25 78 ALA A CA 1
ATOM 590 C C . ALA A 1 78 ? 7.222 2.631 -17.266 1.00 96.25 78 ALA A C 1
ATOM 592 O O . ALA A 1 78 ? 8.140 2.925 -18.028 1.00 96.25 78 ALA A O 1
ATOM 593 N N . LEU A 1 79 ? 5.943 2.882 -17.558 1.00 97.19 79 LEU A N 1
ATOM 594 C CA . LEU A 1 79 ? 5.504 3.438 -18.841 1.00 97.19 79 LEU A CA 1
ATOM 595 C C . LEU A 1 79 ? 6.078 4.840 -19.088 1.00 97.19 79 LEU A C 1
ATOM 597 O O . LEU A 1 79 ? 6.581 5.125 -20.174 1.00 97.19 79 LEU A O 1
ATOM 601 N N . ARG A 1 80 ? 6.090 5.713 -18.071 1.00 95.69 80 ARG A N 1
ATOM 602 C CA . ARG A 1 80 ? 6.737 7.036 -18.167 1.00 95.69 80 ARG A CA 1
ATOM 603 C C . ARG A 1 80 ? 8.223 6.915 -18.503 1.00 95.69 80 ARG A C 1
ATOM 605 O O . ARG A 1 80 ? 8.745 7.679 -19.311 1.00 95.69 80 ARG A O 1
ATOM 612 N N . GLN A 1 81 ? 8.907 5.952 -17.887 1.00 94.94 81 GLN A N 1
ATOM 613 C CA . GLN A 1 81 ? 10.322 5.701 -18.132 1.00 94.94 81 GLN A CA 1
ATOM 614 C C . GLN A 1 81 ? 10.582 5.118 -19.528 1.00 94.94 81 GLN A C 1
ATOM 616 O O . GLN A 1 81 ? 11.625 5.423 -20.109 1.00 94.94 81 GLN A O 1
ATOM 621 N N . GLU A 1 82 ? 9.675 4.296 -20.057 1.00 95.19 82 GLU A N 1
ATOM 622 C CA . GLU A 1 82 ? 9.742 3.768 -21.424 1.00 95.19 82 GLU A CA 1
ATOM 623 C C . GLU A 1 82 ? 9.620 4.883 -22.461 1.00 95.19 82 GLU A C 1
ATOM 625 O O . GLU A 1 82 ? 10.446 4.940 -23.367 1.00 95.19 82 GLU A O 1
ATOM 630 N N . VAL A 1 83 ? 8.681 5.819 -22.284 1.00 95.12 83 VAL A N 1
ATOM 631 C CA . VAL A 1 83 ? 8.516 6.968 -23.192 1.00 95.12 83 VAL A CA 1
ATOM 632 C C . VAL A 1 83 ? 9.795 7.807 -23.281 1.00 95.12 83 VAL A C 1
ATOM 634 O O . VAL A 1 83 ? 10.207 8.170 -24.377 1.00 95.12 83 VAL A O 1
ATOM 637 N N . ILE A 1 84 ? 10.474 8.047 -22.153 1.00 92.94 84 ILE A N 1
ATOM 638 C CA . ILE A 1 84 ? 11.761 8.771 -22.121 1.00 92.94 84 ILE A CA 1
ATOM 639 C C . ILE A 1 84 ? 12.866 8.021 -22.889 1.00 92.94 84 ILE A C 1
ATOM 641 O O . ILE A 1 84 ? 13.829 8.631 -23.339 1.00 92.94 84 ILE A O 1
ATOM 645 N N . ARG A 1 85 ? 12.766 6.694 -23.023 1.00 88.75 85 ARG A N 1
ATOM 646 C CA . ARG A 1 85 ? 13.780 5.857 -23.685 1.00 88.75 85 ARG A CA 1
ATOM 647 C C . ARG A 1 85 ? 13.537 5.668 -25.182 1.00 88.75 85 ARG A C 1
ATOM 649 O O . ARG A 1 85 ? 14.390 5.074 -25.842 1.00 88.75 85 ARG A O 1
ATOM 656 N N . LEU A 1 86 ? 12.397 6.111 -25.714 1.00 85.81 86 LEU A N 1
ATOM 657 C CA . LEU A 1 86 ? 12.105 5.989 -27.139 1.00 85.81 86 LEU A CA 1
ATOM 658 C C . LEU A 1 86 ? 12.993 6.947 -27.955 1.00 85.81 86 LEU A C 1
ATOM 660 O O . LEU A 1 86 ? 13.159 8.104 -27.570 1.00 85.81 86 LEU A O 1
ATOM 664 N N . PRO A 1 87 ? 13.552 6.499 -29.094 1.00 73.38 87 PRO A N 1
ATOM 665 C CA . PRO A 1 87 ? 14.366 7.355 -29.949 1.00 73.38 87 PRO A CA 1
ATOM 666 C C . PRO A 1 87 ? 13.511 8.484 -30.543 1.00 73.38 87 PRO A C 1
ATOM 668 O O . PRO A 1 87 ? 12.522 8.220 -31.226 1.00 73.38 87 PRO A O 1
ATOM 671 N N . GLY A 1 88 ? 13.895 9.738 -30.281 1.00 70.06 88 GLY A N 1
ATOM 672 C CA . GLY A 1 88 ? 13.157 10.939 -30.704 1.00 70.06 88 GLY A CA 1
ATOM 673 C C . GLY A 1 88 ? 12.940 11.979 -29.597 1.00 70.06 88 GLY A C 1
ATOM 674 O O . GLY A 1 88 ? 12.515 13.093 -29.902 1.00 70.06 88 GLY A O 1
ATOM 675 N N . HIS A 1 89 ? 13.271 11.630 -28.350 1.00 53.25 89 HIS A N 1
ATOM 676 C CA . HIS A 1 89 ? 13.540 12.550 -27.241 1.00 53.25 89 HIS A CA 1
ATOM 677 C C . HIS A 1 89 ? 15.028 12.557 -26.881 1.00 53.25 89 HIS A C 1
ATOM 679 O O . HIS A 1 89 ? 15.701 11.529 -27.133 1.00 53.25 89 HIS A O 1
#

pLDDT: mean 89.3, std 9.99, range [53.25, 98.69]

Secondary structure (DSSP, 8-state):
--S--TTTTEETTEE-SSPP------PPPS--SS-EEEE-TTS-EEEE---S---S-SHHHHHHHHHHHHHHHHHHHHHHHHHHHSTT-

Radius of gyration: 21.75 Å; chains: 1; bounding box: 52×30×52 Å